Protein AF-A0A1I5VQU2-F1 (afdb_monomer_lite)

pLDDT: mean 93.99, std 7.24, range [58.78, 98.75]

Secondary structure (DSSP, 8-state):
-EEEE-TTS-EEEE----EEETTEEEEEEETT-HHHHHHHH--EEEEEE--SS-TTTT-EEEEEEEEEEE--HHHHHHHH-SS-EEEEEEEEEEEEEEEEETTEEEEEEE-TTS--EEEEEETT---EEE--

Foldseek 3Di:
DKWFADPVRDIDDDDWDWDDDDPWIKTKFAPPPRRVVRLVVWQWMKDKDDPDPPQAPQAIKMWIWGWDWDPPPVVCCVVPNDDDIIMTTTHTAKIWGWHDDPQKIKIWIDGPPDDIWIWIQHPVHDIDTDDD

InterPro domains:
  IPR012349 FMN-binding split barrel [G3DSA:2.30.110.10] (1-131)
  IPR052019 F420H(2)-dependent biliverdin reductase/Heme oxygenase [PTHR35176] (1-86)

Radius of gyration: 17.07 Å; chains: 1; bounding box: 40×29×52 Å

Sequence (132 aa):
MLATLRRDGAPRVSGSEVDFRGPDLCIGSMLDARKARDLRRDGRCALHANPGGGMGEEGDAKLAAVAVEVTDPDEVRRALGDQPAHLFRLDLTEAVVTSVEGNTLVVRAWHPGGPEVRYERPDNGPVVRVDA

Organism: NCBI:txid587909

Structure (mmCIF, N/CA/C/O backbone):
data_AF-A0A1I5VQU2-F1
#
_entry.id   AF-A0A1I5VQU2-F1
#
loop_
_atom_site.group_PDB
_atom_site.id
_atom_site.type_symbol
_atom_site.label_atom_id
_atom_site.label_alt_id
_atom_site.label_comp_id
_atom_site.label_asym_id
_atom_site.label_entity_id
_atom_site.label_seq_id
_atom_site.pdbx_PDB_ins_code
_atom_site.Cartn_x
_atom_site.Cartn_y
_atom_site.Cartn_z
_atom_site.occupancy
_atom_site.B_iso_or_equiv
_atom_site.auth_seq_id
_atom_site.auth_comp_id
_atom_site.auth_asym_id
_atom_site.auth_atom_id
_atom_site.pdbx_PDB_model_num
ATOM 1 N N . MET A 1 1 ? 0.485 8.669 0.496 1.00 94.62 1 MET A N 1
ATOM 2 C CA . MET A 1 1 ? -0.960 8.855 0.221 1.00 94.62 1 MET A CA 1
ATOM 3 C C . MET A 1 1 ? -1.651 7.504 0.162 1.00 94.62 1 MET A C 1
ATOM 5 O O . MET A 1 1 ? -1.145 6.624 -0.515 1.00 94.62 1 MET A O 1
ATOM 9 N N . LEU A 1 2 ? -2.783 7.347 0.853 1.00 97.88 2 LEU A N 1
ATOM 10 C CA . LEU A 1 2 ? -3.626 6.144 0.839 1.00 97.88 2 LEU A CA 1
ATOM 11 C C . LEU A 1 2 ? -4.884 6.394 0.004 1.00 97.88 2 LEU A C 1
ATOM 13 O O . LEU A 1 2 ? -5.616 7.350 0.280 1.00 97.88 2 LEU A O 1
ATOM 17 N N . ALA A 1 3 ? -5.151 5.517 -0.958 1.00 98.44 3 ALA A N 1
ATOM 18 C CA . ALA A 1 3 ? -6.378 5.450 -1.735 1.00 98.44 3 ALA A CA 1
ATOM 19 C C . ALA A 1 3 ? -7.270 4.299 -1.237 1.00 98.44 3 ALA A C 1
ATOM 21 O O . ALA A 1 3 ? -6.804 3.177 -1.070 1.00 98.44 3 ALA A O 1
ATOM 22 N N . THR A 1 4 ? -8.553 4.582 -1.013 1.00 98.75 4 THR A N 1
ATOM 23 C CA . THR A 1 4 ? -9.575 3.624 -0.538 1.00 98.75 4 THR A CA 1
ATOM 24 C C . THR A 1 4 ? -10.839 3.723 -1.388 1.00 98.75 4 THR A C 1
ATOM 26 O O . THR A 1 4 ? -11.058 4.744 -2.050 1.00 98.75 4 THR A O 1
ATOM 29 N N . LEU A 1 5 ? -11.685 2.691 -1.365 1.00 98.62 5 LEU A N 1
ATOM 30 C CA . LEU A 1 5 ? -12.946 2.671 -2.108 1.00 98.62 5 LEU A CA 1
ATOM 31 C C . LEU A 1 5 ? -14.112 3.173 -1.255 1.00 98.62 5 LEU A C 1
ATOM 33 O O . LEU A 1 5 ? -14.468 2.594 -0.227 1.00 98.62 5 LEU A O 1
ATOM 37 N N . ARG A 1 6 ? -14.761 4.247 -1.710 1.00 98.00 6 ARG A N 1
ATOM 38 C CA . ARG A 1 6 ? -16.003 4.762 -1.120 1.00 98.00 6 ARG A CA 1
ATOM 39 C C . ARG A 1 6 ? -17.179 3.812 -1.384 1.00 98.00 6 ARG A C 1
ATOM 41 O O . ARG A 1 6 ? -17.096 2.889 -2.184 1.00 98.00 6 ARG A O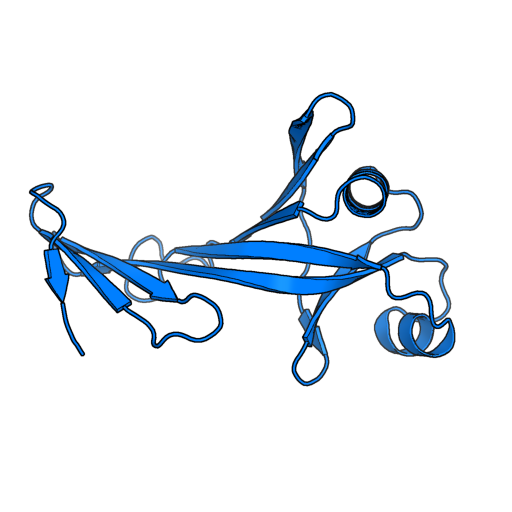 1
ATOM 48 N N . ARG A 1 7 ? -18.320 4.050 -0.722 1.00 97.31 7 ARG A N 1
ATOM 49 C CA . ARG A 1 7 ? -19.535 3.219 -0.864 1.00 97.31 7 ARG A CA 1
ATOM 50 C C . ARG A 1 7 ? -20.075 3.206 -2.294 1.00 97.31 7 ARG A C 1
ATOM 52 O O . ARG A 1 7 ? -20.689 2.233 -2.702 1.00 97.31 7 ARG A O 1
ATOM 59 N N . ASP A 1 8 ? -19.864 4.298 -3.013 1.00 97.25 8 ASP A N 1
ATOM 60 C CA . ASP A 1 8 ? -20.220 4.482 -4.419 1.00 97.25 8 ASP A CA 1
ATOM 61 C C . ASP A 1 8 ? -19.137 3.965 -5.386 1.00 97.25 8 ASP A C 1
ATOM 63 O O . ASP A 1 8 ? -19.264 4.147 -6.591 1.00 97.25 8 ASP A O 1
ATOM 67 N N . GLY A 1 9 ? -18.067 3.342 -4.880 1.00 96.94 9 GLY A N 1
ATOM 68 C CA . GLY A 1 9 ? -16.943 2.847 -5.675 1.00 96.94 9 GLY A CA 1
ATOM 69 C C . GLY A 1 9 ? -15.931 3.919 -6.089 1.00 96.94 9 GLY A C 1
ATOM 70 O O . GLY A 1 9 ? -14.878 3.577 -6.621 1.00 96.94 9 GLY A O 1
ATOM 71 N N . ALA A 1 10 ? -16.191 5.204 -5.826 1.00 98.12 10 ALA A N 1
ATOM 72 C CA . ALA A 1 10 ? -15.249 6.268 -6.160 1.00 98.12 10 ALA A CA 1
ATOM 73 C C . ALA A 1 10 ? -14.002 6.223 -5.250 1.00 98.12 10 ALA A C 1
ATOM 75 O O . ALA A 1 10 ? -14.116 5.909 -4.058 1.00 98.12 10 ALA A O 1
ATOM 76 N N . PRO A 1 11 ? -12.811 6.593 -5.754 1.00 97.81 11 PRO A N 1
ATOM 77 C CA . PRO A 1 11 ? -11.612 6.631 -4.930 1.00 97.81 11 PRO A CA 1
ATOM 78 C C . PRO A 1 11 ? -11.683 7.770 -3.903 1.00 97.81 11 PRO A C 1
ATOM 80 O O . PRO A 1 11 ? -12.134 8.883 -4.189 1.00 97.81 11 PRO A O 1
ATOM 83 N N . ARG A 1 12 ? -11.187 7.511 -2.693 1.00 98.00 12 ARG A N 1
ATOM 84 C CA . ARG A 1 12 ? -10.846 8.534 -1.697 1.00 98.00 12 ARG A CA 1
ATOM 85 C C . ARG A 1 12 ? -9.355 8.491 -1.436 1.00 98.00 12 ARG A C 1
ATOM 87 O O . ARG A 1 12 ? -8.852 7.451 -1.027 1.00 98.00 12 ARG A O 1
ATOM 94 N N . VAL A 1 13 ? -8.694 9.639 -1.560 1.00 98.06 13 VAL A N 1
ATOM 95 C CA . VAL A 1 13 ? -7.280 9.799 -1.209 1.00 98.06 13 VAL A CA 1
ATOM 96 C C . VAL A 1 13 ? -7.150 10.529 0.128 1.00 98.06 13 VAL A C 1
ATOM 98 O O . VAL A 1 13 ? -7.874 11.490 0.390 1.00 98.06 13 VAL A O 1
ATOM 101 N N . SER A 1 14 ? -6.244 10.068 0.987 1.00 96.44 14 SER A N 1
ATOM 102 C CA . SER A 1 14 ? -5.940 10.698 2.276 1.00 96.44 14 SER A CA 1
ATOM 103 C C . SER A 1 14 ? -4.459 10.584 2.636 1.00 96.44 14 SER A C 1
ATOM 105 O O . SER A 1 14 ? -3.787 9.623 2.252 1.00 96.44 14 SER A O 1
ATOM 107 N N . GLY A 1 15 ? -3.958 11.549 3.410 1.00 94.56 15 GLY A N 1
ATOM 108 C CA . GLY A 1 15 ? -2.689 11.400 4.117 1.00 94.56 15 GLY A CA 1
ATOM 109 C C . GLY A 1 15 ? -2.787 10.250 5.121 1.00 94.56 15 GLY A C 1
ATOM 110 O O . GLY A 1 15 ? -3.799 10.096 5.815 1.00 94.56 15 GLY A O 1
ATOM 111 N N . SER A 1 16 ? -1.776 9.391 5.143 1.00 93.69 16 SER A N 1
ATOM 112 C CA . SER A 1 16 ? -1.669 8.284 6.090 1.00 93.69 16 SER A CA 1
ATOM 113 C C . SER A 1 16 ? -0.205 8.001 6.350 1.00 93.69 16 SER A C 1
ATOM 115 O O . SER A 1 16 ? 0.593 8.017 5.413 1.00 93.69 16 SER A O 1
ATOM 117 N N . GLU A 1 17 ? 0.095 7.731 7.608 1.00 92.19 17 GLU A N 1
ATOM 118 C CA . GLU A 1 17 ? 1.349 7.134 8.032 1.00 92.19 17 GLU A CA 1
ATOM 119 C C . GLU A 1 17 ? 1.198 5.618 7.946 1.00 92.19 17 GLU A C 1
ATOM 121 O O . GLU A 1 17 ? 0.130 5.064 8.236 1.00 92.19 17 GLU A O 1
ATOM 126 N N . VAL A 1 18 ? 2.255 4.972 7.482 1.00 92.88 18 VAL A N 1
ATOM 127 C CA . VAL A 1 18 ? 2.361 3.525 7.364 1.00 92.88 18 VAL A CA 1
ATOM 128 C C . VAL A 1 18 ? 3.645 3.120 8.062 1.00 92.88 18 VAL A C 1
ATOM 130 O O . VAL A 1 18 ? 4.642 3.832 7.960 1.00 92.88 18 VAL A O 1
ATOM 133 N N . ASP A 1 19 ? 3.602 2.013 8.788 1.00 92.50 19 ASP A N 1
ATOM 134 C CA . ASP A 1 19 ? 4.754 1.526 9.534 1.00 92.50 19 ASP A CA 1
ATOM 135 C C . ASP A 1 19 ? 4.812 0.000 9.504 1.00 92.50 19 ASP A C 1
ATOM 137 O O . ASP A 1 19 ? 3.781 -0.669 9.360 1.00 92.50 19 ASP A O 1
ATOM 141 N N . PHE A 1 20 ? 6.016 -0.539 9.648 1.00 93.69 20 PHE A N 1
ATOM 142 C CA . PHE A 1 20 ? 6.236 -1.968 9.801 1.00 93.69 20 PHE A CA 1
ATOM 143 C C . PHE A 1 20 ? 6.095 -2.367 11.269 1.00 93.69 20 PHE A C 1
ATOM 145 O O . PHE A 1 20 ? 6.708 -1.790 12.165 1.00 93.69 20 PHE A O 1
ATOM 152 N N . ARG A 1 21 ? 5.308 -3.409 11.527 1.00 90.75 21 ARG A N 1
ATOM 153 C CA . ARG A 1 21 ? 5.179 -4.053 12.836 1.00 90.75 21 ARG A CA 1
ATOM 154 C C . ARG A 1 21 ? 5.607 -5.505 12.699 1.00 90.75 21 ARG A C 1
ATOM 156 O O . ARG A 1 21 ? 4.828 -6.370 12.316 1.00 90.75 21 ARG A O 1
ATOM 163 N N . GLY A 1 22 ? 6.883 -5.759 12.979 1.00 90.56 22 GLY A N 1
ATOM 164 C CA . GLY A 1 22 ? 7.499 -7.041 12.646 1.00 90.56 22 GLY A CA 1
ATOM 165 C C . GLY A 1 22 ? 7.492 -7.246 11.123 1.00 90.56 22 GLY A C 1
ATOM 166 O O . GLY A 1 22 ? 8.012 -6.383 10.419 1.00 90.56 22 GLY A O 1
ATOM 167 N N . PRO A 1 23 ? 6.925 -8.350 10.602 1.00 92.00 23 PRO A N 1
ATOM 168 C CA . PRO A 1 23 ? 6.844 -8.589 9.161 1.00 92.00 23 PRO A CA 1
ATOM 169 C C . PRO A 1 23 ? 5.701 -7.821 8.476 1.00 92.00 23 PRO A C 1
ATOM 171 O O . PRO A 1 23 ? 5.650 -7.778 7.248 1.00 92.00 23 PRO A O 1
ATOM 174 N N . ASP A 1 24 ? 4.781 -7.242 9.250 1.00 94.50 24 ASP A N 1
ATOM 175 C CA . ASP A 1 24 ? 3.515 -6.735 8.738 1.00 94.50 24 ASP A CA 1
ATOM 176 C C . ASP A 1 24 ? 3.572 -5.234 8.457 1.00 94.50 24 ASP A C 1
ATOM 178 O O . ASP A 1 24 ? 4.027 -4.444 9.285 1.00 94.50 24 ASP A O 1
ATOM 182 N N . LEU A 1 25 ? 3.048 -4.822 7.304 1.00 96.44 25 LEU A N 1
ATOM 183 C CA . LEU A 1 25 ? 2.827 -3.415 6.992 1.00 96.44 25 LEU A CA 1
ATOM 184 C C . LEU A 1 25 ? 1.470 -2.982 7.550 1.00 96.44 25 LEU A C 1
ATOM 186 O O . LEU A 1 25 ? 0.449 -3.597 7.243 1.00 96.44 25 LEU A O 1
ATOM 190 N N . CYS A 1 26 ? 1.433 -1.914 8.342 1.00 97.38 26 CYS A N 1
ATOM 191 C CA . CYS A 1 26 ? 0.235 -1.532 9.081 1.00 97.38 26 CYS A CA 1
ATOM 192 C C . CYS A 1 26 ? -0.074 -0.034 8.989 1.00 97.38 26 CYS A C 1
ATOM 194 O O . CYS A 1 26 ? 0.820 0.811 8.943 1.00 97.38 26 CYS A O 1
ATOM 196 N N . ILE A 1 27 ? -1.365 0.305 9.048 1.00 97.44 27 ILE A N 1
ATOM 197 C CA . ILE A 1 27 ? -1.861 1.687 9.111 1.00 97.44 27 ILE A CA 1
ATOM 198 C C . ILE A 1 27 ? -2.735 1.872 10.348 1.00 97.44 27 ILE A C 1
ATOM 200 O O . ILE A 1 27 ? -3.699 1.137 10.569 1.00 97.44 27 ILE A O 1
ATOM 204 N N . GLY A 1 28 ? -2.424 2.915 11.116 1.00 96.38 28 G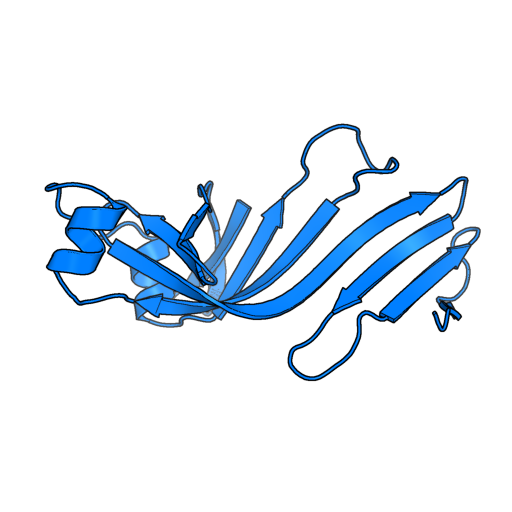LY A N 1
ATOM 205 C CA . GLY A 1 28 ? -3.312 3.450 12.142 1.00 96.38 28 GLY A CA 1
ATOM 206 C C . GLY A 1 28 ? -4.304 4.464 11.569 1.00 96.38 28 GLY A C 1
ATOM 207 O O . GLY A 1 28 ? -4.030 5.193 10.608 1.00 96.38 28 GLY A O 1
ATOM 208 N N . SER A 1 29 ? -5.480 4.550 12.175 1.00 97.00 29 SER A N 1
ATOM 209 C CA . SER A 1 29 ? -6.457 5.583 11.859 1.00 97.00 29 SER A CA 1
ATOM 210 C C . SER A 1 29 ? -7.193 6.025 13.109 1.00 97.00 29 SER A C 1
ATOM 212 O O . SER A 1 29 ? -7.572 5.202 13.939 1.00 97.00 29 SER A O 1
ATOM 214 N N . MET A 1 30 ? -7.499 7.324 13.176 1.00 95.50 30 MET A N 1
ATOM 215 C CA . MET A 1 30 ? -8.515 7.822 14.101 1.00 95.50 30 MET A CA 1
ATOM 216 C C . MET A 1 30 ? -9.782 6.970 13.975 1.00 95.50 30 MET A C 1
ATOM 218 O O . MET A 1 30 ? -10.163 6.591 12.852 1.00 95.50 30 MET A O 1
ATOM 222 N N . LEU A 1 31 ? -10.412 6.689 15.118 1.00 96.00 31 LEU A N 1
ATOM 223 C CA . LEU A 1 31 ? -11.674 5.962 15.178 1.00 96.00 31 LEU A CA 1
ATOM 224 C C . LEU A 1 31 ? -12.685 6.606 14.223 1.00 96.00 31 LEU A C 1
ATOM 226 O O . LEU A 1 31 ? -12.792 7.831 14.150 1.00 96.00 31 LEU A O 1
ATOM 230 N N . ASP A 1 32 ? -13.402 5.784 13.457 1.00 95.81 32 ASP A N 1
ATOM 231 C CA . ASP A 1 32 ? -14.479 6.225 12.565 1.00 95.81 32 ASP A CA 1
ATOM 232 C C . ASP A 1 32 ? -14.108 7.200 11.430 1.00 95.81 32 ASP A C 1
ATOM 234 O O . ASP A 1 32 ? -14.991 7.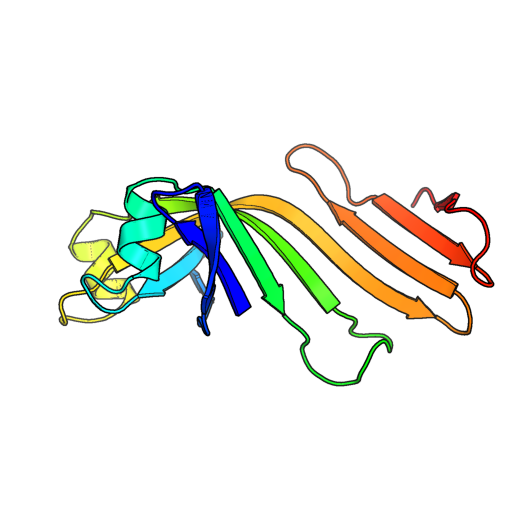685 10.705 1.00 95.81 32 ASP A O 1
ATOM 238 N N . ALA A 1 33 ? -12.818 7.457 11.196 1.00 97.31 33 ALA A N 1
ATOM 239 C CA . ALA A 1 33 ? -12.386 8.257 10.058 1.00 97.31 33 ALA A CA 1
ATOM 240 C C . ALA A 1 33 ? -12.932 7.684 8.740 1.00 97.31 33 ALA A C 1
ATOM 242 O O . ALA A 1 33 ? -13.095 6.473 8.571 1.00 97.31 33 ALA A O 1
ATOM 243 N N . ARG A 1 34 ? -13.167 8.557 7.751 1.00 97.88 34 ARG A N 1
ATOM 244 C CA . ARG A 1 34 ? -13.744 8.144 6.458 1.00 97.88 34 ARG A CA 1
ATOM 245 C C . ARG A 1 34 ? -12.949 7.014 5.799 1.00 97.88 34 ARG A C 1
ATOM 247 O O . ARG A 1 34 ? -13.570 6.066 5.344 1.00 97.88 34 ARG A O 1
ATOM 254 N N . LYS A 1 35 ? -11.610 7.081 5.828 1.00 97.62 35 LYS A N 1
ATOM 255 C CA . LYS A 1 35 ? -10.732 6.019 5.308 1.00 97.62 35 LYS A CA 1
ATOM 256 C C . LYS A 1 35 ? -10.917 4.689 6.047 1.00 97.62 35 LYS A C 1
ATOM 258 O O . LYS A 1 35 ? -11.001 3.660 5.399 1.00 97.62 35 LYS A O 1
ATOM 263 N N . ALA A 1 36 ? -11.080 4.705 7.373 1.00 98.12 36 ALA A N 1
ATOM 264 C CA . ALA A 1 36 ? -11.309 3.490 8.155 1.00 98.12 36 ALA A CA 1
ATOM 265 C C . ALA A 1 36 ? -12.669 2.857 7.829 1.00 98.12 36 ALA A C 1
ATOM 267 O O . ALA A 1 36 ? -12.758 1.655 7.609 1.00 98.12 36 ALA A O 1
ATOM 268 N N . ARG A 1 37 ? -13.729 3.666 7.710 1.00 98.25 37 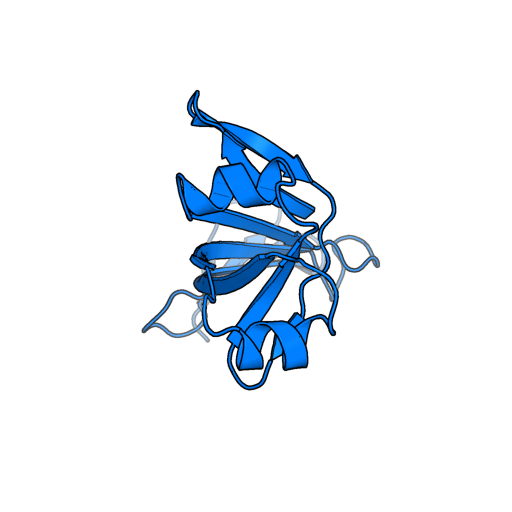ARG A N 1
ATOM 269 C CA . ARG A 1 37 ? -15.050 3.181 7.268 1.00 98.25 37 ARG A CA 1
ATOM 270 C C . ARG A 1 37 ? -15.041 2.657 5.836 1.00 98.25 37 ARG A C 1
ATOM 272 O O . ARG A 1 37 ? -15.842 1.788 5.503 1.00 98.25 37 ARG A O 1
ATOM 279 N N . ASP A 1 38 ? -14.190 3.227 4.990 1.00 98.62 38 ASP A N 1
ATOM 280 C CA . ASP A 1 38 ? -13.993 2.755 3.628 1.00 98.62 38 ASP A CA 1
ATOM 281 C C . ASP A 1 38 ? -13.311 1.373 3.646 1.00 98.62 38 ASP A C 1
ATOM 283 O O . ASP A 1 38 ? -13.906 0.431 3.128 1.00 98.62 38 ASP A O 1
ATOM 287 N N . LEU A 1 39 ? -12.195 1.213 4.372 1.00 98.56 39 LEU A N 1
ATOM 288 C CA . LEU A 1 39 ? -11.470 -0.061 4.523 1.00 98.56 39 LEU A CA 1
ATOM 289 C C . LEU A 1 39 ? -12.293 -1.178 5.182 1.00 98.56 39 LEU A C 1
ATOM 291 O O . LEU A 1 39 ? -12.247 -2.319 4.738 1.00 98.56 39 LEU A O 1
ATOM 295 N N . ARG A 1 40 ? -13.091 -0.867 6.213 1.00 98.31 40 ARG A N 1
ATOM 296 C CA . ARG A 1 40 ? -13.970 -1.859 6.868 1.00 98.31 40 ARG A CA 1
ATOM 297 C C . ARG A 1 40 ? -15.064 -2.389 5.945 1.00 98.31 40 ARG A C 1
ATOM 299 O O . ARG A 1 40 ? -15.554 -3.495 6.144 1.00 98.31 40 ARG A O 1
ATOM 306 N N . ARG A 1 41 ? -15.493 -1.583 4.970 1.00 98.19 41 ARG A N 1
ATOM 307 C CA . ARG A 1 41 ? -16.493 -1.989 3.974 1.00 98.19 41 ARG A CA 1
ATOM 308 C C . ARG A 1 41 ? -15.843 -2.736 2.813 1.00 98.19 41 ARG A C 1
ATOM 310 O O . ARG A 1 41 ? -16.416 -3.707 2.335 1.00 98.19 41 ARG A O 1
ATOM 317 N N . ASP A 1 42 ? -14.712 -2.236 2.330 1.00 98.62 42 ASP A N 1
ATOM 318 C CA . ASP A 1 42 ? -13.939 -2.815 1.237 1.00 98.62 42 ASP A CA 1
ATOM 319 C C . ASP A 1 42 ? -12.452 -2.592 1.521 1.00 98.62 42 ASP A C 1
ATOM 321 O O . ASP A 1 42 ? -11.961 -1.462 1.467 1.00 98.62 42 ASP A O 1
ATOM 325 N N . GLY A 1 43 ? -11.745 -3.675 1.848 1.00 98.44 43 GLY A N 1
ATOM 326 C CA . GLY A 1 43 ? -10.343 -3.617 2.255 1.00 98.44 43 GLY A CA 1
ATOM 327 C C . GLY A 1 43 ? -9.386 -3.232 1.127 1.00 98.44 43 GLY A C 1
ATOM 328 O O . GLY A 1 43 ? -8.229 -2.929 1.404 1.00 98.44 43 GLY A O 1
ATOM 329 N N . ARG A 1 44 ? -9.818 -3.224 -0.141 1.00 98.75 44 ARG A N 1
ATOM 330 C CA . ARG A 1 44 ? -8.920 -2.904 -1.259 1.00 98.75 44 ARG A CA 1
ATOM 331 C C . ARG A 1 44 ? -8.437 -1.464 -1.163 1.00 98.75 44 ARG A C 1
ATOM 333 O O . ARG A 1 44 ? -9.224 -0.514 -1.098 1.00 98.75 44 ARG A O 1
ATOM 340 N N . CYS A 1 45 ? -7.123 -1.306 -1.202 1.00 98.62 45 CYS A N 1
ATOM 341 C CA . CYS A 1 45 ? -6.478 -0.013 -1.097 1.00 98.62 45 CYS A CA 1
ATOM 342 C C . CYS A 1 45 ? -5.179 0.039 -1.901 1.00 98.62 45 CYS A C 1
ATOM 344 O O . CYS A 1 45 ? -4.613 -0.986 -2.282 1.00 98.62 45 CYS A O 1
ATOM 346 N N . ALA A 1 46 ? -4.718 1.260 -2.151 1.00 98.38 46 ALA A N 1
ATOM 347 C CA . ALA A 1 46 ? -3.409 1.505 -2.731 1.00 98.38 46 ALA A CA 1
ATOM 348 C C . ALA A 1 46 ? -2.667 2.572 -1.929 1.00 98.38 46 ALA A C 1
ATOM 350 O O . ALA A 1 46 ? -3.265 3.544 -1.457 1.00 98.38 46 ALA A O 1
ATOM 351 N N . LEU A 1 47 ? -1.358 2.409 -1.798 1.00 97.12 47 LEU A N 1
ATOM 352 C CA . LEU A 1 47 ? -0.455 3.396 -1.227 1.00 97.12 47 LEU A CA 1
ATOM 353 C C . LEU A 1 47 ? 0.434 3.960 -2.324 1.00 97.12 47 LEU A C 1
ATOM 355 O O . LEU A 1 47 ? 0.889 3.237 -3.201 1.00 97.12 47 LEU A O 1
ATOM 359 N N . HIS A 1 48 ? 0.696 5.257 -2.248 1.00 95.44 48 HIS A N 1
ATOM 360 C CA . HIS A 1 48 ? 1.679 5.933 -3.081 1.00 95.44 48 HIS A CA 1
ATOM 361 C C . HIS A 1 48 ? 2.556 6.814 -2.195 1.00 95.44 48 HIS A C 1
ATOM 363 O O . HIS A 1 48 ? 2.039 7.688 -1.488 1.00 95.44 48 HIS A O 1
ATOM 369 N N . ALA A 1 49 ? 3.859 6.575 -2.219 1.00 91.69 49 ALA A N 1
ATOM 370 C CA . ALA A 1 49 ? 4.870 7.377 -1.556 1.00 91.69 49 ALA A CA 1
ATOM 371 C C . ALA A 1 49 ? 5.856 7.900 -2.604 1.00 91.69 49 ALA A C 1
ATOM 373 O O . ALA A 1 49 ? 6.405 7.126 -3.380 1.00 91.69 49 ALA A O 1
ATOM 374 N N . ASN A 1 50 ? 6.066 9.212 -2.598 1.00 87.38 50 ASN A N 1
ATOM 375 C CA . ASN A 1 50 ? 7.184 9.859 -3.268 1.00 87.38 50 ASN A CA 1
ATOM 376 C C . ASN A 1 50 ? 8.096 10.352 -2.132 1.00 87.38 50 ASN A C 1
ATOM 378 O O . ASN A 1 50 ? 7.694 11.281 -1.423 1.00 87.38 50 ASN A O 1
ATOM 382 N N . PRO A 1 51 ? 9.231 9.683 -1.870 1.00 73.75 51 PRO A N 1
ATOM 383 C CA . PRO A 1 51 ? 10.112 9.982 -0.741 1.00 73.75 51 PRO A CA 1
ATOM 384 C C . PRO A 1 51 ? 10.830 11.339 -0.859 1.00 73.75 51 PRO A C 1
ATOM 386 O O . PRO A 1 51 ? 11.485 11.762 0.090 1.00 73.75 51 PRO A O 1
ATOM 389 N N . GLY A 1 52 ? 10.659 12.063 -1.968 1.00 68.88 52 GLY A N 1
ATOM 390 C CA . GLY A 1 52 ? 11.466 13.226 -2.317 1.00 68.88 52 GLY A CA 1
ATOM 391 C C . GLY A 1 52 ? 12.507 12.857 -3.374 1.00 68.88 52 GLY A C 1
ATOM 392 O O . GLY A 1 52 ? 12.433 11.798 -3.980 1.00 68.88 52 GLY A O 1
ATOM 393 N N . GLY A 1 53 ? 13.423 13.774 -3.694 1.00 67.62 53 GLY A N 1
ATOM 394 C CA . GLY A 1 53 ? 14.503 13.511 -4.663 1.00 67.62 53 GLY A CA 1
ATOM 395 C C . GLY A 1 53 ? 14.094 13.506 -6.147 1.00 67.62 53 GLY A C 1
ATOM 396 O O . GLY A 1 53 ? 14.958 13.482 -7.023 1.00 67.62 53 GLY A O 1
ATOM 397 N N . GLY A 1 54 ? 12.795 13.600 -6.452 1.00 69.25 54 GLY A N 1
ATOM 398 C CA . GLY A 1 54 ? 12.283 13.517 -7.820 1.00 69.25 54 GLY A CA 1
ATOM 399 C C . GLY A 1 54 ? 12.358 12.090 -8.366 1.00 69.25 54 GLY A C 1
ATOM 400 O O . GLY A 1 54 ? 12.479 11.130 -7.618 1.00 69.25 54 GLY A O 1
ATOM 401 N N . MET A 1 55 ? 12.309 11.934 -9.687 1.00 68.75 55 MET A N 1
ATOM 402 C CA . MET A 1 55 ? 12.376 10.612 -10.329 1.00 68.75 55 MET A CA 1
ATOM 403 C C . MET A 1 55 ? 13.818 10.068 -10.425 1.00 68.75 55 MET A C 1
ATOM 405 O O . MET A 1 55 ? 14.120 9.335 -11.357 1.00 68.75 55 MET A O 1
ATOM 409 N N . GLY A 1 56 ? 14.721 10.458 -9.517 1.00 73.00 56 GLY A N 1
ATOM 410 C CA . GLY A 1 56 ? 16.106 9.970 -9.471 1.00 73.00 56 GLY A CA 1
ATOM 411 C C . GLY A 1 56 ? 16.213 8.516 -8.989 1.00 73.00 56 GLY A C 1
ATOM 412 O O . GLY A 1 56 ? 15.286 7.729 -9.159 1.00 73.00 56 GLY A O 1
ATOM 413 N N . GLU A 1 57 ? 17.334 8.153 -8.357 1.00 69.94 57 GLU A N 1
ATOM 414 C CA . GLU A 1 57 ? 17.599 6.770 -7.912 1.00 69.94 57 GLU A CA 1
ATOM 415 C C . GLU A 1 57 ? 16.558 6.222 -6.913 1.00 69.94 57 GLU A C 1
ATOM 417 O O . GLU A 1 57 ? 16.246 5.031 -6.946 1.00 69.94 57 GLU A O 1
ATOM 422 N N . GLU A 1 58 ? 15.991 7.079 -6.056 1.00 81.62 58 GLU A N 1
ATOM 423 C CA . GLU A 1 58 ? 15.009 6.686 -5.030 1.00 81.62 58 GLU A CA 1
ATOM 424 C C . GLU A 1 58 ? 13.644 6.312 -5.635 1.00 81.62 58 GLU A C 1
ATOM 426 O O . GLU A 1 58 ? 13.069 5.279 -5.281 1.00 81.62 58 GLU A O 1
ATOM 431 N N . GLY A 1 59 ? 13.161 7.109 -6.593 1.00 89.62 59 GLY A N 1
ATOM 432 C CA . GLY A 1 59 ? 11.917 6.870 -7.324 1.00 89.62 59 GLY A CA 1
ATOM 433 C C . GLY A 1 59 ? 10.627 6.960 -6.495 1.00 89.62 59 GLY A C 1
ATOM 434 O O . GLY A 1 59 ? 10.623 7.237 -5.299 1.00 89.62 59 GLY A O 1
ATOM 435 N N . ASP A 1 60 ? 9.501 6.699 -7.158 1.00 92.75 60 ASP A N 1
ATOM 436 C CA . ASP A 1 60 ? 8.163 6.631 -6.567 1.00 92.75 60 ASP A CA 1
ATOM 437 C C . ASP A 1 60 ? 7.790 5.186 -6.214 1.00 92.75 60 ASP A C 1
ATOM 439 O O . ASP A 1 60 ? 7.844 4.298 -7.070 1.00 92.75 60 ASP A O 1
ATOM 443 N N . ALA A 1 61 ? 7.314 4.958 -4.989 1.00 93.81 61 ALA A N 1
ATOM 444 C CA . ALA A 1 61 ? 6.849 3.657 -4.518 1.00 93.81 61 ALA A CA 1
ATOM 445 C C . ALA A 1 61 ? 5.317 3.580 -4.485 1.00 93.81 61 ALA A C 1
ATOM 447 O O . ALA A 1 61 ? 4.635 4.417 -3.886 1.00 93.81 61 ALA A O 1
ATOM 448 N N . LYS A 1 62 ? 4.759 2.536 -5.095 1.00 96.44 62 LYS A N 1
ATOM 449 C CA . LYS A 1 62 ? 3.326 2.239 -5.137 1.00 96.44 62 LYS A CA 1
ATOM 450 C C . LYS A 1 62 ? 3.095 0.835 -4.604 1.00 96.44 62 LYS A C 1
ATOM 452 O O . LYS A 1 62 ? 3.801 -0.089 -4.987 1.00 96.44 62 LYS A O 1
ATOM 457 N N . LEU A 1 63 ? 2.096 0.674 -3.749 1.00 97.56 63 LEU A N 1
ATOM 458 C CA . LEU A 1 63 ? 1.680 -0.626 -3.231 1.00 97.56 63 LEU A CA 1
ATOM 459 C C . LEU A 1 63 ? 0.185 -0.804 -3.481 1.00 97.56 63 LEU A C 1
ATOM 461 O O . LEU A 1 63 ? -0.576 0.151 -3.306 1.00 97.56 63 LEU A O 1
ATOM 465 N N . ALA A 1 64 ? -0.241 -2.017 -3.815 1.00 98.44 64 ALA A N 1
ATOM 466 C CA . ALA A 1 64 ? -1.640 -2.427 -3.741 1.00 98.44 64 ALA A CA 1
ATOM 467 C C . ALA A 1 64 ? -1.797 -3.464 -2.626 1.00 98.44 64 ALA A C 1
ATOM 469 O O . ALA A 1 64 ? -0.926 -4.316 -2.437 1.00 98.44 64 ALA A O 1
ATOM 470 N N . ALA A 1 65 ? -2.889 -3.372 -1.869 1.00 98.44 65 ALA A N 1
ATOM 471 C CA . ALA A 1 65 ? -3.114 -4.237 -0.722 1.00 98.44 65 ALA A CA 1
ATOM 472 C C . ALA A 1 65 ? -4.597 -4.449 -0.422 1.00 98.44 65 ALA A C 1
ATOM 474 O O . ALA A 1 65 ? -5.461 -3.647 -0.801 1.00 98.44 65 ALA A O 1
ATOM 475 N N . VAL A 1 66 ? -4.871 -5.497 0.350 1.00 98.69 66 VAL A N 1
ATOM 476 C CA . VAL A 1 66 ? -6.135 -5.680 1.061 1.00 98.69 66 VAL A CA 1
ATOM 477 C C . VAL A 1 66 ? -5.897 -5.403 2.543 1.00 98.69 66 VAL A C 1
ATOM 479 O O . VAL A 1 66 ? -5.116 -6.081 3.201 1.00 98.69 66 VAL A O 1
ATOM 482 N N . ALA A 1 67 ? -6.559 -4.380 3.072 1.00 98.62 67 ALA A N 1
ATOM 483 C CA . ALA A 1 67 ? -6.520 -4.044 4.482 1.00 98.62 67 ALA A CA 1
ATOM 484 C C . ALA A 1 67 ? -7.414 -4.990 5.29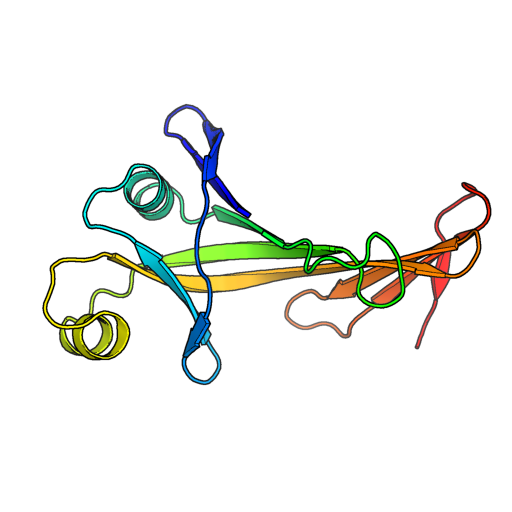4 1.00 98.62 67 ALA A C 1
ATOM 486 O O . ALA A 1 67 ? -8.597 -5.156 4.989 1.00 98.62 67 ALA A O 1
ATOM 487 N N . VAL A 1 68 ? -6.859 -5.543 6.368 1.00 98.56 68 VAL A N 1
ATOM 488 C CA . VAL A 1 68 ? -7.548 -6.389 7.343 1.00 98.56 68 VAL A CA 1
ATOM 489 C C . VAL A 1 68 ? -7.546 -5.666 8.684 1.00 98.56 68 VAL A C 1
ATOM 491 O O . VAL A 1 68 ? -6.489 -5.286 9.188 1.00 98.56 68 VAL A O 1
ATOM 494 N N . GLU A 1 69 ? -8.730 -5.429 9.251 1.00 98.38 69 GLU A N 1
ATOM 495 C CA . GLU A 1 69 ? -8.853 -4.779 10.560 1.00 98.38 69 GLU A CA 1
ATOM 496 C C . GLU A 1 69 ? -8.315 -5.706 11.656 1.00 98.38 69 GLU A C 1
ATOM 498 O O . GLU A 1 69 ? -8.758 -6.846 11.795 1.00 98.38 69 GLU A O 1
ATOM 503 N N . VAL A 1 70 ? -7.370 -5.198 12.443 1.00 97.81 70 VAL A N 1
ATOM 504 C CA . VAL A 1 70 ? -6.882 -5.869 13.646 1.00 97.81 70 VAL A CA 1
ATOM 505 C C . VAL A 1 70 ? -7.847 -5.541 14.778 1.00 97.81 70 VAL A C 1
ATOM 507 O O . VAL A 1 70 ? -7.993 -4.381 15.164 1.00 97.81 70 VAL A O 1
ATOM 510 N N . THR A 1 71 ? -8.523 -6.563 15.300 1.00 96.25 71 THR A N 1
ATOM 511 C CA . THR A 1 71 ? -9.562 -6.403 16.329 1.00 96.25 71 THR A CA 1
ATOM 512 C C . THR A 1 71 ? -9.125 -6.841 17.723 1.00 96.25 71 THR A C 1
ATOM 514 O O . THR A 1 71 ? -9.893 -6.653 18.663 1.00 96.25 71 THR A O 1
ATOM 517 N N . ASP A 1 72 ? -7.936 -7.436 17.873 1.00 96.12 72 ASP A N 1
ATOM 518 C CA . ASP A 1 72 ? -7.377 -7.765 19.187 1.00 96.12 72 ASP A CA 1
ATOM 519 C C . ASP A 1 72 ? -7.071 -6.457 19.949 1.00 96.12 72 ASP A C 1
ATOM 521 O O . ASP A 1 72 ? -6.194 -5.693 19.526 1.00 96.12 72 ASP A O 1
ATOM 525 N N . PRO A 1 73 ? -7.769 -6.172 21.067 1.00 94.31 73 PRO A N 1
ATOM 526 C CA . PRO A 1 73 ? -7.578 -4.933 21.813 1.00 94.31 73 PRO A CA 1
ATOM 527 C C . PRO A 1 73 ? -6.154 -4.750 22.344 1.00 94.31 73 PRO A C 1
ATOM 529 O O . PRO A 1 73 ? -5.694 -3.613 22.459 1.00 94.31 73 PRO A O 1
ATOM 532 N N . ASP A 1 74 ? -5.449 -5.835 22.667 1.00 95.31 74 ASP A N 1
ATOM 533 C CA . ASP A 1 74 ? -4.083 -5.768 23.184 1.00 95.31 74 ASP A CA 1
ATOM 534 C C . ASP A 1 74 ? -3.087 -5.461 22.066 1.00 95.31 74 ASP A C 1
ATOM 536 O O . ASP A 1 74 ? -2.132 -4.708 22.269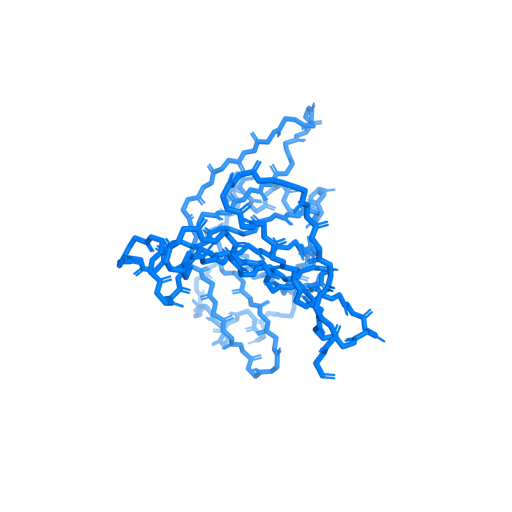 1.00 95.31 74 ASP A O 1
ATOM 540 N N . GLU A 1 75 ? -3.324 -5.976 20.860 1.00 94.88 75 GLU A N 1
ATOM 541 C CA . GLU A 1 75 ? -2.536 -5.617 19.681 1.00 94.88 75 GLU A CA 1
ATOM 542 C C . GLU A 1 75 ? -2.746 -4.153 19.282 1.00 94.88 75 GLU A C 1
ATOM 544 O O . GLU A 1 75 ? -1.767 -3.423 19.109 1.00 94.88 75 GLU A O 1
ATOM 549 N N . VAL A 1 76 ? -4.000 -3.693 19.240 1.00 95.62 76 VAL A N 1
ATOM 550 C CA . VAL A 1 76 ? -4.333 -2.287 18.961 1.00 95.62 76 VAL A CA 1
ATOM 551 C C . VAL A 1 76 ? -3.688 -1.364 19.995 1.00 95.62 76 VAL A C 1
ATOM 553 O O . VAL A 1 76 ? -3.045 -0.382 19.616 1.00 95.62 76 VAL A O 1
ATOM 556 N N . ARG A 1 77 ? -3.783 -1.701 21.289 1.00 94.88 77 ARG A N 1
ATOM 557 C CA . ARG A 1 77 ? -3.183 -0.905 22.368 1.00 94.88 77 ARG A CA 1
ATOM 558 C C . ARG A 1 77 ? -1.666 -0.830 22.260 1.00 94.88 77 ARG A C 1
ATOM 560 O O . ARG A 1 77 ? -1.100 0.251 22.385 1.00 94.88 77 ARG A O 1
ATOM 567 N N . ARG A 1 78 ? -0.994 -1.955 21.993 1.00 93.75 78 ARG A N 1
ATOM 568 C CA . ARG A 1 78 ? 0.465 -1.967 21.770 1.00 93.75 78 ARG A CA 1
ATOM 569 C C . ARG A 1 78 ? 0.868 -1.117 20.567 1.00 93.75 78 ARG A C 1
ATOM 571 O O . ARG A 1 78 ? 1.933 -0.513 20.581 1.00 93.75 78 ARG A O 1
ATOM 578 N N . ALA A 1 79 ? 0.032 -1.083 19.534 1.00 93.31 79 ALA A N 1
ATOM 579 C CA . ALA A 1 79 ? 0.325 -0.414 18.277 1.00 93.31 79 ALA A CA 1
ATOM 580 C C . ALA A 1 79 ? 0.055 1.097 18.284 1.00 93.31 79 ALA A C 1
ATOM 582 O O . ALA A 1 79 ? 0.774 1.825 17.597 1.00 93.31 79 ALA A O 1
ATOM 583 N N . LEU A 1 80 ? -1.003 1.546 18.968 1.00 94.06 80 LEU A N 1
ATOM 584 C CA . LEU A 1 80 ? -1.548 2.909 18.864 1.00 94.06 80 LEU A CA 1
ATOM 585 C C . LEU A 1 80 ? -1.782 3.584 20.231 1.00 94.06 80 LEU A C 1
ATOM 587 O O . LEU A 1 80 ? -2.208 4.738 20.276 1.00 94.06 80 LEU A O 1
ATOM 591 N N . GLY A 1 81 ? -1.488 2.897 21.338 1.00 94.00 81 GLY A N 1
ATOM 592 C CA . GLY A 1 81 ? -1.741 3.369 22.700 1.00 94.00 81 GLY A CA 1
ATOM 593 C C . GLY A 1 81 ? -3.182 3.139 23.166 1.00 94.00 81 GLY A C 1
ATOM 594 O O . GLY A 1 81 ? -3.956 2.416 22.547 1.00 94.00 81 GLY A O 1
ATOM 595 N N . ASP A 1 82 ? -3.554 3.763 24.284 1.00 93.44 82 ASP A N 1
ATOM 596 C CA . ASP A 1 82 ? -4.842 3.521 24.958 1.00 93.44 82 ASP A CA 1
ATOM 597 C C . ASP A 1 82 ? -6.047 4.250 24.342 1.00 93.44 82 ASP A C 1
ATOM 599 O O . ASP A 1 82 ? -7.181 4.078 24.793 1.00 93.44 82 ASP A O 1
ATOM 603 N N . GLN A 1 83 ? -5.827 5.088 23.328 1.00 91.50 83 GLN A N 1
ATOM 604 C CA . GLN A 1 83 ? -6.907 5.836 22.690 1.00 91.50 83 GLN A CA 1
ATOM 605 C C . GLN A 1 83 ? -7.683 4.944 21.709 1.00 91.50 83 GLN A C 1
ATOM 607 O O . GLN A 1 83 ? -7.065 4.202 20.943 1.00 91.50 83 GLN A O 1
ATOM 612 N N . PRO A 1 84 ? -9.025 5.044 21.655 1.00 93.75 84 PRO A N 1
ATOM 613 C CA . PRO A 1 84 ? -9.812 4.345 20.648 1.00 93.75 84 PRO A CA 1
ATOM 614 C C . PRO A 1 84 ? -9.351 4.695 19.228 1.00 93.75 84 PRO A C 1
ATOM 616 O O . PRO A 1 84 ? -9.371 5.858 18.815 1.00 93.75 84 PRO A O 1
ATOM 619 N N . ALA A 1 85 ? -8.959 3.679 18.466 1.00 96.38 85 ALA A N 1
ATOM 620 C CA . ALA A 1 85 ? -8.442 3.822 17.113 1.00 96.38 85 ALA A CA 1
ATOM 621 C C . ALA A 1 85 ? -8.727 2.561 16.290 1.00 96.38 85 ALA A C 1
ATOM 623 O O . ALA A 1 85 ? -9.026 1.501 16.838 1.00 96.38 85 ALA A O 1
ATOM 624 N N . HIS A 1 86 ? -8.615 2.680 14.969 1.00 97.88 86 HIS A N 1
ATOM 625 C CA . HIS A 1 86 ? -8.572 1.520 14.086 1.00 97.88 86 HIS A CA 1
ATOM 626 C C . HIS A 1 86 ? -7.126 1.209 13.709 1.00 97.88 86 HIS A C 1
ATOM 628 O O . HIS A 1 86 ? -6.357 2.117 13.374 1.00 97.88 86 HIS A O 1
ATOM 634 N N . LEU A 1 87 ? -6.794 -0.077 13.695 1.00 97.88 87 LEU A N 1
ATOM 635 C CA . LEU A 1 87 ? -5.544 -0.610 13.176 1.00 97.88 87 LEU A CA 1
ATOM 636 C C . LEU A 1 87 ? -5.863 -1.553 12.021 1.00 97.88 87 LEU A C 1
ATOM 638 O O . LEU A 1 87 ? -6.742 -2.405 12.135 1.00 97.88 87 LEU A O 1
ATOM 642 N N . PHE A 1 88 ? -5.139 -1.409 10.918 1.00 98.50 88 PHE A N 1
ATOM 643 C CA . PHE A 1 88 ? -5.255 -2.303 9.775 1.00 98.50 88 PHE A CA 1
ATOM 644 C C . PHE A 1 88 ? -3.888 -2.872 9.420 1.00 98.50 88 PHE A C 1
ATOM 646 O O . PHE A 1 88 ? -2.941 -2.100 9.245 1.00 98.50 88 PHE A O 1
ATOM 653 N N . ARG A 1 89 ? -3.809 -4.194 9.261 1.00 98.31 89 ARG A N 1
ATOM 654 C CA . ARG A 1 89 ? -2.713 -4.853 8.547 1.00 98.31 89 ARG A CA 1
ATOM 655 C C . ARG A 1 89 ? -2.989 -4.786 7.051 1.00 98.31 89 ARG A C 1
ATOM 657 O O . ARG A 1 89 ? -4.140 -4.895 6.634 1.00 98.31 89 ARG A O 1
ATOM 664 N N . LEU A 1 90 ? -1.954 -4.587 6.250 1.00 98.44 90 LEU A N 1
ATOM 665 C CA . LEU A 1 90 ? -2.039 -4.535 4.799 1.00 98.44 90 LEU A CA 1
ATOM 666 C C . LEU A 1 90 ? -1.449 -5.805 4.195 1.00 98.44 90 LEU A C 1
ATOM 668 O O . LEU A 1 90 ? -0.231 -5.963 4.126 1.00 98.44 90 LEU A O 1
ATOM 672 N N . ASP A 1 91 ? -2.320 -6.677 3.702 1.00 98.06 91 ASP A N 1
ATOM 673 C CA . ASP A 1 91 ? -1.905 -7.856 2.957 1.00 98.06 91 ASP A CA 1
ATOM 674 C C . ASP A 1 91 ? -1.570 -7.407 1.523 1.00 98.06 91 ASP A C 1
ATOM 676 O O . ASP A 1 91 ? -2.459 -7.100 0.720 1.00 98.06 91 ASP A O 1
ATOM 680 N N . LEU A 1 92 ? -0.272 -7.275 1.229 1.00 97.75 92 LEU A N 1
ATOM 681 C CA . LEU A 1 92 ? 0.219 -6.761 -0.051 1.00 97.75 92 LEU A CA 1
ATOM 682 C C . LEU A 1 92 ? -0.121 -7.709 -1.204 1.00 97.75 92 LEU A C 1
ATOM 684 O O . LEU A 1 92 ? 0.117 -8.913 -1.132 1.00 97.75 92 LEU A O 1
ATOM 688 N N . THR A 1 93 ? -0.614 -7.141 -2.300 1.00 98.25 93 THR A N 1
ATOM 689 C CA . THR A 1 93 ? -0.895 -7.857 -3.554 1.00 98.25 93 THR A CA 1
ATOM 690 C C . THR A 1 93 ? 0.027 -7.430 -4.690 1.00 98.25 93 THR A C 1
ATOM 692 O O . THR A 1 93 ? 0.185 -8.170 -5.654 1.00 98.25 93 THR A O 1
ATOM 695 N N . GLU A 1 94 ? 0.631 -6.246 -4.584 1.00 98.25 94 GLU A N 1
ATOM 696 C CA . GLU A 1 94 ? 1.579 -5.702 -5.556 1.00 98.25 94 GLU A CA 1
ATOM 697 C C . GLU A 1 94 ? 2.481 -4.667 -4.870 1.00 98.25 94 GLU A C 1
ATOM 699 O O . GLU A 1 94 ? 2.011 -3.879 -4.041 1.00 98.25 94 GLU A O 1
ATOM 704 N N . ALA A 1 95 ? 3.757 -4.636 -5.250 1.00 97.62 95 ALA A N 1
ATOM 705 C CA . ALA A 1 95 ? 4.669 -3.539 -4.950 1.00 97.62 95 ALA A CA 1
ATOM 706 C C . ALA A 1 95 ? 5.391 -3.095 -6.224 1.00 97.62 95 ALA A C 1
ATOM 708 O O . ALA A 1 95 ? 5.887 -3.928 -6.980 1.00 97.62 95 ALA A O 1
ATOM 709 N N . VAL A 1 96 ? 5.454 -1.787 -6.462 1.00 97.00 96 VAL A N 1
ATOM 710 C CA . VAL A 1 96 ? 6.101 -1.191 -7.631 1.00 97.00 96 VAL A CA 1
ATOM 711 C C . VAL A 1 96 ? 6.961 -0.012 -7.203 1.00 97.00 96 VAL A C 1
ATOM 713 O O . VAL A 1 96 ? 6.474 0.896 -6.533 1.00 97.00 96 VAL A O 1
ATOM 716 N N . VAL A 1 97 ? 8.210 0.020 -7.656 1.00 95.44 97 VAL A N 1
ATOM 717 C CA . VAL A 1 97 ? 9.066 1.210 -7.601 1.00 95.44 97 VAL A CA 1
ATOM 718 C C . VAL A 1 97 ? 9.319 1.697 -9.020 1.00 95.44 97 VAL A C 1
ATOM 720 O O . VAL A 1 97 ? 9.662 0.912 -9.903 1.00 95.44 97 VAL A O 1
ATOM 723 N N . THR A 1 98 ? 9.109 2.988 -9.256 1.00 94.56 98 THR A N 1
ATOM 724 C CA . THR A 1 98 ? 9.341 3.644 -10.545 1.00 94.56 98 THR A CA 1
ATOM 725 C C . THR A 1 98 ? 10.421 4.709 -10.398 1.00 94.56 98 THR A C 1
ATOM 727 O O . THR A 1 98 ? 10.243 5.641 -9.626 1.00 94.56 98 THR A O 1
ATOM 730 N N . SER A 1 99 ? 11.503 4.610 -11.160 1.00 94.25 99 SER A N 1
ATOM 731 C CA . SER A 1 99 ? 12.614 5.572 -11.170 1.00 94.25 99 SER A CA 1
ATOM 732 C C . SER A 1 99 ? 13.001 5.939 -12.605 1.00 94.25 99 SER A C 1
ATOM 734 O O . SER A 1 99 ? 12.482 5.365 -13.566 1.00 94.25 99 SER A O 1
ATOM 736 N N . VAL A 1 100 ? 13.893 6.913 -12.773 1.00 92.81 100 VAL A N 1
ATOM 737 C CA . VAL A 1 100 ? 14.485 7.268 -14.068 1.00 92.81 100 VAL A CA 1
ATOM 738 C C . VAL A 1 100 ? 16.001 7.125 -13.987 1.00 92.81 100 VAL A C 1
ATOM 740 O O . VAL A 1 100 ? 16.654 7.713 -13.129 1.00 92.81 100 VAL A O 1
ATOM 743 N N . GLU A 1 101 ? 16.559 6.355 -14.917 1.00 92.31 101 GLU A N 1
ATOM 744 C CA . GLU A 1 101 ? 17.999 6.181 -15.114 1.00 92.31 101 GLU A CA 1
ATOM 745 C C . GLU A 1 101 ? 18.359 6.786 -16.484 1.00 92.31 101 GLU A C 1
ATOM 747 O O . GLU A 1 101 ? 18.022 6.244 -17.538 1.00 92.31 101 GLU A O 1
ATOM 752 N N . GLY A 1 102 ? 18.984 7.970 -16.497 1.00 92.06 102 GLY A N 1
ATOM 753 C CA . GLY A 1 102 ? 19.237 8.713 -17.738 1.00 92.06 102 GLY A CA 1
ATOM 754 C C . GLY A 1 102 ? 17.936 9.132 -18.437 1.00 92.06 102 GLY A C 1
ATOM 755 O O . GLY A 1 102 ? 17.164 9.910 -17.883 1.00 92.06 102 GLY A O 1
ATOM 756 N N . ASN A 1 103 ? 17.694 8.624 -19.651 1.00 92.75 103 ASN A N 1
ATOM 757 C CA . ASN A 1 103 ? 16.446 8.840 -20.404 1.00 92.75 103 ASN A CA 1
ATOM 758 C C . ASN A 1 103 ? 15.536 7.592 -20.422 1.00 92.75 103 ASN A C 1
ATOM 760 O O . ASN A 1 103 ? 14.677 7.441 -21.294 1.00 92.75 103 ASN A O 1
ATOM 764 N N . THR A 1 104 ? 15.738 6.683 -19.465 1.00 94.38 104 THR A N 1
ATOM 765 C CA . THR A 1 104 ? 15.008 5.419 -19.344 1.00 94.38 104 THR A CA 1
ATOM 766 C C . THR A 1 104 ? 14.129 5.435 -18.104 1.00 94.38 104 THR A C 1
ATOM 768 O O . THR A 1 104 ? 14.614 5.636 -16.992 1.00 94.38 104 THR A O 1
ATOM 771 N N . LEU A 1 105 ? 12.830 5.180 -18.280 1.00 94.94 105 LEU A N 1
ATOM 772 C CA . LEU A 1 105 ? 11.945 4.867 -17.159 1.00 94.94 105 LEU A CA 1
ATOM 773 C C . LEU A 1 105 ? 12.210 3.428 -16.718 1.00 94.94 105 LEU A C 1
ATOM 775 O O . LEU A 1 105 ? 12.122 2.507 -17.530 1.00 94.94 105 LEU A O 1
ATOM 779 N N . VAL A 1 106 ? 12.479 3.245 -15.435 1.00 95.38 106 VAL A N 1
ATOM 780 C CA . VAL A 1 106 ? 12.739 1.951 -14.812 1.00 95.38 106 VAL A CA 1
ATOM 781 C C . VAL A 1 106 ? 11.586 1.617 -13.882 1.00 95.38 106 VAL A C 1
ATOM 783 O O . VAL A 1 106 ? 11.171 2.438 -13.064 1.00 95.38 106 VAL A O 1
ATOM 786 N N . VAL A 1 107 ? 11.057 0.404 -14.003 1.00 95.69 107 VAL A N 1
ATOM 787 C CA . VAL A 1 107 ? 9.973 -0.105 -13.163 1.00 95.69 107 VAL A CA 1
ATOM 788 C C . VAL A 1 107 ? 10.414 -1.429 -12.558 1.00 95.69 107 VAL A C 1
ATOM 790 O O . VAL A 1 107 ? 10.643 -2.396 -13.278 1.00 95.69 107 VAL A O 1
ATOM 793 N N . ARG A 1 108 ? 10.508 -1.490 -11.232 1.00 96.12 108 ARG A N 1
ATOM 794 C CA . ARG A 1 108 ? 10.685 -2.739 -10.482 1.00 96.12 108 ARG A CA 1
ATOM 795 C C . ARG A 1 108 ? 9.340 -3.133 -9.901 1.00 96.12 108 ARG A C 1
ATOM 797 O O . ARG A 1 108 ? 8.742 -2.330 -9.188 1.00 96.12 108 ARG A O 1
ATOM 804 N N . ALA A 1 109 ? 8.845 -4.316 -10.239 1.00 97.06 109 ALA A N 1
ATOM 805 C CA . ALA A 1 109 ? 7.531 -4.791 -9.829 1.00 97.06 109 ALA A CA 1
ATOM 806 C C . ALA A 1 109 ? 7.632 -6.154 -9.147 1.00 97.06 109 ALA A C 1
ATOM 808 O O . ALA A 1 109 ? 8.310 -7.057 -9.627 1.00 97.06 109 ALA A O 1
ATOM 809 N N . TRP A 1 110 ? 6.901 -6.318 -8.054 1.00 97.81 110 TRP A N 1
ATOM 810 C CA . TRP A 1 110 ? 6.828 -7.550 -7.286 1.00 97.81 110 TRP A CA 1
ATOM 811 C C . TRP A 1 110 ? 5.372 -7.916 -7.006 1.00 97.81 110 TRP A C 1
ATOM 813 O O . TRP A 1 110 ? 4.527 -7.041 -6.809 1.00 97.81 110 TRP A O 1
ATOM 823 N N . HIS A 1 111 ? 5.085 -9.217 -7.007 1.00 97.75 111 HIS A N 1
ATOM 824 C CA . HIS A 1 111 ? 3.793 -9.795 -6.644 1.00 97.75 111 HIS A CA 1
ATOM 825 C C . HIS A 1 111 ? 4.017 -10.988 -5.698 1.00 97.75 111 HIS A C 1
ATOM 827 O O . HIS A 1 111 ? 5.030 -11.687 -5.833 1.00 97.75 111 HIS A O 1
ATOM 833 N N . PRO A 1 112 ? 3.076 -11.281 -4.779 1.00 96.69 112 PRO A N 1
ATOM 834 C CA . PRO A 1 112 ? 3.170 -12.441 -3.901 1.00 96.69 112 PRO A CA 1
ATOM 835 C C . PRO A 1 112 ? 3.424 -13.748 -4.661 1.00 96.69 112 PRO A C 1
ATOM 837 O O . PRO A 1 112 ? 2.762 -14.050 -5.651 1.00 96.69 112 PRO A O 1
ATOM 840 N N . GLY A 1 113 ? 4.381 -14.539 -4.170 1.00 96.19 113 GLY A N 1
ATOM 841 C CA . GLY A 1 113 ? 4.740 -15.839 -4.747 1.00 96.19 113 GLY A CA 1
ATOM 842 C C . GLY A 1 113 ? 5.678 -15.786 -5.959 1.00 96.19 113 GLY A C 1
ATOM 843 O O . GLY A 1 113 ? 6.055 -16.845 -6.458 1.00 96.19 113 GLY A O 1
ATOM 844 N N . GLY A 1 114 ? 6.078 -14.597 -6.419 1.00 94.31 114 GLY A N 1
ATOM 845 C CA . GLY A 1 114 ? 7.036 -14.419 -7.512 1.00 94.31 114 GLY A CA 1
ATOM 846 C C . GLY A 1 114 ? 8.293 -13.641 -7.100 1.00 94.31 114 GLY A C 1
ATOM 847 O O . GLY A 1 114 ? 8.304 -12.987 -6.051 1.00 94.31 114 GLY A O 1
ATOM 848 N N . PRO A 1 115 ? 9.360 -13.699 -7.918 1.00 95.75 115 PRO A N 1
ATOM 849 C CA . PRO A 1 115 ? 10.490 -12.789 -7.783 1.00 95.75 115 PRO A CA 1
ATOM 850 C C . PRO A 1 115 ? 10.094 -11.368 -8.207 1.00 95.75 115 PRO A C 1
ATOM 852 O O . PRO A 1 115 ? 9.082 -11.156 -8.881 1.00 95.75 115 PRO A O 1
ATOM 855 N N . GLU A 1 116 ? 10.917 -10.390 -7.837 1.00 96.38 116 GLU A N 1
ATOM 856 C CA . GLU A 1 116 ? 10.863 -9.069 -8.462 1.00 96.38 116 GLU A CA 1
ATOM 857 C C . GLU A 1 116 ? 11.178 -9.187 -9.964 1.00 96.38 116 GLU A C 1
ATOM 859 O O . GLU A 1 116 ? 12.035 -9.970 -10.375 1.00 96.38 116 GLU A O 1
ATOM 864 N N . VAL A 1 117 ? 10.479 -8.403 -10.782 1.00 96.94 117 VAL A N 1
ATOM 865 C CA . VAL A 1 117 ? 10.710 -8.271 -12.221 1.00 96.94 117 VAL A CA 1
ATOM 866 C C . VAL A 1 117 ? 11.044 -6.820 -12.535 1.00 96.94 117 VAL A C 1
ATOM 868 O O . VAL A 1 117 ? 10.330 -5.903 -12.118 1.00 96.94 117 VAL A O 1
ATOM 871 N N . ARG A 1 118 ? 12.107 -6.610 -13.313 1.00 96.62 118 ARG A N 1
ATOM 872 C CA . ARG A 1 118 ? 12.511 -5.291 -13.799 1.00 96.62 118 ARG A CA 1
ATOM 873 C C . ARG A 1 118 ? 11.996 -5.067 -15.219 1.00 96.62 118 ARG A C 1
ATOM 875 O O . ARG A 1 118 ? 12.088 -5.937 -16.084 1.00 96.62 118 ARG A O 1
ATOM 882 N N . TYR A 1 119 ? 11.474 -3.875 -15.461 1.00 97.12 119 TYR A N 1
ATOM 883 C CA . TYR A 1 119 ? 11.094 -3.381 -16.775 1.00 97.12 119 TYR A CA 1
ATOM 884 C C . TYR A 1 119 ? 11.787 -2.057 -17.051 1.00 97.12 119 TYR A C 1
ATOM 886 O O . TYR A 1 119 ? 11.969 -1.235 -16.151 1.00 97.12 119 TYR A O 1
ATOM 894 N N . GLU A 1 120 ? 12.106 -1.831 -18.315 1.00 97.12 120 GLU A N 1
ATOM 895 C CA . GLU A 1 120 ? 12.708 -0.594 -18.787 1.00 97.12 120 GLU A CA 1
ATOM 896 C C . GLU A 1 120 ? 11.926 -0.048 -19.975 1.00 97.12 120 GLU A C 1
ATOM 898 O O . GLU A 1 120 ? 11.401 -0.793 -20.805 1.00 97.12 120 GLU A O 1
ATOM 903 N N . ARG A 1 121 ? 11.833 1.276 -20.053 1.00 96.75 121 ARG A N 1
ATOM 904 C CA . ARG A 1 121 ? 11.259 1.992 -21.189 1.00 96.75 121 ARG A CA 1
ATOM 905 C C . ARG A 1 121 ? 12.218 3.109 -21.614 1.00 96.75 121 ARG A C 1
ATOM 907 O O . ARG A 1 121 ? 12.061 4.245 -21.152 1.00 96.75 121 ARG A O 1
ATOM 914 N N . PRO A 1 122 ? 13.222 2.793 -22.451 1.00 95.19 122 PRO A N 1
ATOM 915 C CA . PRO A 1 122 ? 14.199 3.765 -22.931 1.00 95.19 122 PRO A CA 1
ATOM 916 C C . PRO A 1 122 ? 13.569 4.721 -23.945 1.00 95.19 122 PRO A C 1
ATOM 918 O O . PRO A 1 122 ? 12.758 4.300 -24.771 1.00 95.19 122 PRO A O 1
ATOM 921 N N . ASP A 1 123 ? 13.920 6.007 -23.876 1.00 93.94 123 ASP A N 1
ATOM 922 C CA . ASP A 1 123 ? 13.572 7.036 -24.870 1.00 93.94 123 ASP A CA 1
ATOM 923 C C . ASP A 1 123 ? 12.072 7.136 -25.198 1.00 93.94 123 ASP A C 1
ATOM 925 O O . ASP A 1 123 ? 11.672 7.430 -26.325 1.00 93.94 123 ASP A O 1
ATOM 929 N N . ASN A 1 124 ? 11.210 6.878 -24.208 1.00 89.25 124 ASN A N 1
ATOM 930 C CA . ASN A 1 124 ? 9.758 6.769 -24.395 1.00 89.25 124 ASN A CA 1
ATOM 931 C C . ASN A 1 124 ? 9.317 5.702 -25.428 1.00 89.25 124 ASN A C 1
ATOM 933 O O . ASN A 1 124 ? 8.185 5.742 -25.921 1.00 89.25 124 ASN A O 1
ATOM 937 N N . GLY A 1 125 ? 10.171 4.727 -25.718 1.00 93.25 125 GLY A N 1
ATOM 938 C CA . GLY A 1 125 ? 9.908 3.600 -26.603 1.00 93.25 125 GLY A CA 1
ATOM 939 C C . GLY A 1 125 ? 9.011 2.516 -25.983 1.00 93.25 125 GLY A C 1
ATOM 940 O O . GLY A 1 125 ? 8.225 2.792 -25.065 1.00 93.25 125 GLY A O 1
ATOM 941 N N . PRO A 1 126 ? 9.073 1.276 -26.500 1.00 95.56 126 PRO A N 1
ATOM 942 C CA . PRO A 1 126 ? 8.352 0.143 -25.927 1.00 95.56 126 PRO A CA 1
ATOM 943 C C . PRO A 1 126 ? 8.926 -0.262 -24.562 1.00 95.56 126 PRO A C 1
ATOM 945 O O . PRO A 1 126 ? 10.102 -0.047 -24.277 1.00 95.56 126 PRO A O 1
ATOM 948 N N . VAL A 1 127 ? 8.082 -0.872 -23.727 1.00 96.06 127 VAL A N 1
ATOM 949 C CA . VAL A 1 127 ? 8.513 -1.483 -22.462 1.00 96.06 127 VAL A CA 1
ATOM 950 C C . VAL A 1 127 ? 9.186 -2.819 -22.764 1.00 96.06 127 VAL A C 1
ATOM 952 O O . VAL A 1 127 ? 8.605 -3.660 -23.452 1.00 96.06 127 VAL A O 1
ATOM 955 N N . VAL A 1 128 ? 10.381 -3.024 -22.221 1.00 95.88 128 VAL A N 1
ATOM 956 C CA . VAL A 1 128 ? 11.115 -4.290 -22.273 1.00 95.88 128 VAL A CA 1
ATOM 957 C C . VAL A 1 128 ? 11.251 -4.860 -20.869 1.00 95.88 128 VAL A C 1
ATOM 959 O O . VAL A 1 128 ? 11.495 -4.129 -19.912 1.00 95.88 128 VAL A O 1
ATOM 962 N N . ARG A 1 129 ? 11.061 -6.172 -20.732 1.00 95.38 129 ARG A N 1
ATOM 963 C CA . ARG A 1 129 ? 11.362 -6.888 -19.492 1.00 95.38 129 ARG A CA 1
ATOM 964 C C . ARG A 1 129 ? 12.853 -7.209 -19.468 1.00 95.38 129 ARG A C 1
ATOM 966 O O . ARG A 1 129 ? 13.379 -7.712 -20.458 1.00 95.38 129 ARG A O 1
ATOM 973 N N . VAL A 1 130 ? 13.496 -6.934 -18.343 1.00 90.75 130 VAL A N 1
ATOM 974 C CA . VAL A 1 130 ? 14.903 -7.237 -18.092 1.00 90.75 130 VAL A CA 1
ATOM 975 C C . VAL A 1 130 ? 14.929 -8.334 -17.036 1.00 90.75 130 VAL A C 1
ATOM 977 O O . VAL A 1 130 ? 14.461 -8.128 -15.916 1.00 90.75 130 VAL A O 1
ATOM 980 N N . ASP A 1 131 ? 15.386 -9.525 -17.413 1.00 74.69 131 ASP A N 1
ATOM 981 C CA . ASP A 1 131 ? 15.556 -10.612 -16.452 1.00 74.69 131 ASP A CA 1
ATOM 982 C C . ASP A 1 131 ? 16.803 -10.338 -15.595 1.00 74.69 131 ASP A C 1
ATOM 984 O O . ASP A 1 131 ? 17.833 -9.900 -16.114 1.00 74.69 131 ASP A O 1
ATOM 988 N N . ALA A 1 132 ? 16.658 -10.536 -14.281 1.00 58.78 132 ALA A N 1
ATOM 989 C CA . ALA A 1 132 ? 17.724 -10.399 -13.289 1.00 58.78 132 ALA A CA 1
ATOM 990 C C . ALA A 1 132 ? 18.621 -11.643 -13.240 1.00 58.78 132 ALA A C 1
ATOM 992 O O . ALA A 1 132 ? 18.084 -12.763 -13.423 1.00 58.78 132 ALA A O 1
#